Protein AF-A0A6M5YJN9-F1 (afdb_monomer)

Structure (mmCIF, N/CA/C/O backbone):
data_AF-A0A6M5YJN9-F1
#
_entry.id   AF-A0A6M5YJN9-F1
#
loop_
_atom_site.group_PDB
_atom_site.id
_atom_site.type_symbol
_atom_site.label_atom_id
_atom_site.label_alt_id
_atom_site.label_comp_id
_atom_site.label_asym_id
_atom_site.label_entity_id
_atom_site.label_seq_id
_atom_site.pdbx_PDB_ins_code
_atom_site.Cartn_x
_atom_site.Cartn_y
_atom_site.Cartn_z
_atom_site.occupancy
_atom_site.B_iso_or_equiv
_atom_site.auth_seq_id
_atom_site.auth_comp_id
_atom_site.auth_asym_id
_atom_site.auth_atom_id
_atom_site.pdbx_PDB_model_num
ATOM 1 N N . MET A 1 1 ? 31.619 65.108 -11.282 1.00 42.28 1 MET A N 1
ATOM 2 C CA . MET A 1 1 ? 32.758 65.272 -12.213 1.00 42.28 1 MET A CA 1
ATOM 3 C C . MET A 1 1 ? 33.623 64.018 -12.145 1.00 42.28 1 MET A C 1
ATOM 5 O O . MET A 1 1 ? 33.678 63.432 -11.073 1.00 42.28 1 MET A O 1
ATOM 9 N N . THR A 1 2 ? 34.290 63.672 -13.260 1.00 38.78 2 THR A N 1
ATOM 10 C CA . THR A 1 2 ? 35.410 62.698 -13.379 1.00 38.78 2 THR A CA 1
ATOM 11 C C . THR A 1 2 ? 34.981 61.231 -13.613 1.00 38.78 2 THR A C 1
ATOM 13 O O . THR A 1 2 ? 34.565 60.557 -12.685 1.00 38.78 2 THR A O 1
ATOM 16 N N . ARG A 1 3 ? 34.783 60.803 -14.878 1.00 42.03 3 ARG A N 1
ATOM 17 C CA . ARG A 1 3 ? 35.736 60.222 -15.879 1.00 42.03 3 ARG A CA 1
ATOM 18 C C . ARG A 1 3 ? 35.952 58.704 -15.684 1.00 42.03 3 ARG A C 1
ATOM 20 O O . ARG A 1 3 ? 36.387 58.287 -14.626 1.00 42.03 3 ARG A O 1
ATOM 27 N N . LEU A 1 4 ? 35.443 57.869 -16.601 1.00 53.47 4 LEU A N 1
ATOM 28 C CA . LEU A 1 4 ? 36.082 57.346 -17.836 1.00 53.47 4 LEU A CA 1
ATOM 29 C C . LEU A 1 4 ? 37.093 56.210 -17.578 1.00 53.47 4 LEU A C 1
ATOM 31 O O . LEU A 1 4 ? 38.200 56.466 -17.126 1.00 53.47 4 LEU A O 1
ATOM 35 N N . PHE A 1 5 ? 36.712 54.999 -17.995 1.00 45.72 5 PHE A N 1
ATOM 36 C CA . PHE A 1 5 ? 37.559 53.918 -18.524 1.00 45.72 5 PHE A CA 1
ATOM 37 C C . PHE A 1 5 ? 36.747 53.327 -19.703 1.00 45.72 5 PHE A C 1
ATOM 39 O O . PHE A 1 5 ? 35.564 53.052 -19.530 1.00 45.72 5 PHE A O 1
ATOM 46 N N . ALA A 1 6 ? 37.181 53.432 -20.969 1.00 42.47 6 ALA A N 1
ATOM 47 C CA . ALA A 1 6 ? 38.155 52.556 -21.647 1.00 42.47 6 ALA A CA 1
ATOM 48 C C . ALA A 1 6 ? 37.674 51.084 -21.652 1.00 42.47 6 ALA A C 1
ATOM 50 O O . ALA A 1 6 ? 37.283 50.588 -20.609 1.00 42.47 6 ALA A O 1
ATOM 51 N N . LEU A 1 7 ? 37.678 50.286 -22.720 1.00 42.47 7 LEU A N 1
ATOM 52 C CA . LEU A 1 7 ? 38.319 50.314 -24.035 1.00 42.47 7 LEU A CA 1
ATOM 53 C C . LEU A 1 7 ? 37.795 49.059 -24.790 1.00 42.47 7 LEU A C 1
ATOM 55 O O . LEU A 1 7 ? 37.494 48.052 -24.157 1.00 42.47 7 LEU A O 1
ATOM 59 N N . THR A 1 8 ? 37.793 49.110 -26.128 1.00 47.44 8 THR A N 1
ATOM 60 C CA . THR A 1 8 ? 38.023 47.987 -27.077 1.00 47.44 8 THR A CA 1
ATOM 61 C C . THR A 1 8 ? 37.143 46.734 -27.075 1.00 47.44 8 THR A C 1
ATOM 63 O O . THR A 1 8 ? 37.121 45.956 -26.130 1.00 47.44 8 THR A O 1
ATOM 66 N N . GLY A 1 9 ? 36.608 46.421 -28.262 1.00 40.28 9 GLY A N 1
ATOM 67 C CA . GLY A 1 9 ? 36.233 45.050 -28.606 1.00 40.28 9 GLY A CA 1
ATOM 68 C C . GLY A 1 9 ? 35.380 44.906 -29.862 1.00 40.28 9 GLY A C 1
ATOM 69 O O . GLY A 1 9 ? 34.328 44.281 -29.799 1.00 40.28 9 GLY A O 1
ATOM 70 N N . LEU A 1 10 ? 35.792 45.478 -30.999 1.00 47.75 10 LEU A N 1
ATOM 71 C CA . LEU A 1 10 ? 35.197 45.134 -32.294 1.00 47.75 10 LEU A CA 1
ATOM 72 C C . LEU A 1 10 ? 35.656 43.716 -32.666 1.00 47.75 10 LEU A C 1
ATOM 74 O O . LEU A 1 10 ? 36.736 43.538 -33.223 1.00 47.75 10 LEU A O 1
ATOM 78 N N . ALA A 1 11 ? 34.859 42.709 -32.318 1.00 44.59 11 ALA A N 1
ATOM 79 C CA . ALA A 1 11 ? 35.073 41.332 -32.741 1.00 44.59 11 ALA A CA 1
ATOM 80 C C . ALA A 1 11 ? 34.074 40.989 -33.851 1.00 44.59 11 ALA A C 1
ATOM 82 O O . ALA A 1 11 ? 32.879 40.807 -33.622 1.00 44.59 11 ALA A O 1
ATOM 83 N N . LEU A 1 12 ? 34.595 40.935 -35.074 1.00 46.09 12 LEU A N 1
ATOM 84 C CA . LEU A 1 12 ? 33.920 40.447 -36.266 1.00 46.09 12 LEU A CA 1
ATOM 85 C C . LEU A 1 12 ? 33.685 38.935 -36.101 1.00 46.09 12 LEU A C 1
ATOM 87 O O . LEU A 1 12 ? 34.603 38.135 -36.275 1.00 46.09 12 LEU A O 1
ATOM 91 N N . ALA A 1 13 ? 32.473 38.530 -35.724 1.00 48.12 13 ALA A N 1
ATOM 92 C CA . ALA A 1 13 ? 32.116 37.118 -35.654 1.00 48.12 13 ALA A CA 1
ATOM 93 C C . ALA A 1 13 ? 31.798 36.597 -37.065 1.00 48.12 13 ALA A C 1
ATOM 95 O O . ALA A 1 13 ? 30.707 36.795 -37.600 1.00 48.12 13 ALA A O 1
ATOM 96 N N . VAL A 1 14 ? 32.784 35.941 -37.679 1.00 44.41 14 VAL A N 1
ATOM 97 C CA . VAL A 1 14 ? 32.622 35.132 -38.892 1.00 44.41 14 VAL A CA 1
ATOM 98 C C . VAL A 1 14 ? 31.584 34.042 -38.619 1.00 44.41 14 VAL A C 1
ATOM 100 O O . VAL A 1 14 ? 31.779 33.180 -37.763 1.00 44.41 14 VAL A O 1
ATOM 103 N N . SER A 1 15 ? 30.473 34.076 -39.355 1.00 39.53 15 SER A N 1
ATOM 104 C CA . SER A 1 15 ? 29.477 33.004 -39.349 1.00 39.53 15 SER A CA 1
ATOM 105 C C . SER A 1 15 ? 30.017 31.811 -40.139 1.00 39.53 15 SER A C 1
ATOM 107 O O . SER A 1 15 ? 29.877 31.745 -41.356 1.00 39.53 15 SER A O 1
ATOM 109 N N . LEU A 1 16 ? 30.659 30.867 -39.450 1.00 42.53 16 LEU A N 1
ATOM 110 C CA . LEU A 1 16 ? 30.912 29.531 -39.984 1.00 42.53 16 LEU A CA 1
ATOM 111 C C . LEU A 1 16 ? 29.620 28.715 -39.871 1.00 42.53 16 LEU A C 1
ATOM 113 O O . LEU A 1 16 ? 29.291 28.190 -38.809 1.00 42.53 16 LEU A O 1
ATOM 117 N N . THR A 1 17 ? 28.883 28.591 -40.973 1.00 39.97 17 THR A N 1
ATOM 118 C CA . THR A 1 17 ? 27.858 27.553 -41.125 1.00 39.97 17 THR A CA 1
ATOM 119 C C . THR A 1 17 ? 28.547 26.195 -41.214 1.00 39.97 17 THR A C 1
ATOM 121 O O . THR A 1 17 ? 28.881 25.719 -42.297 1.00 39.97 17 THR A O 1
ATO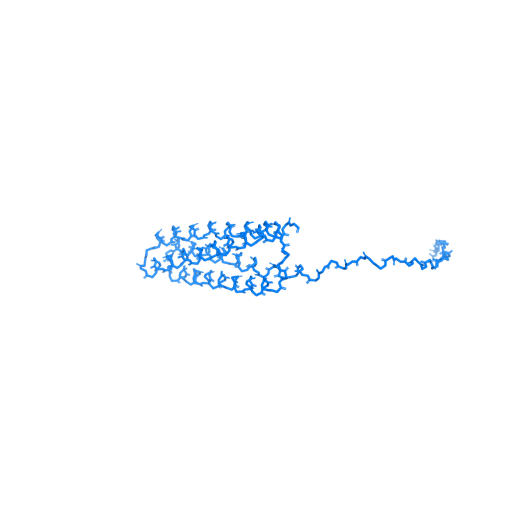M 124 N N . VAL A 1 18 ? 28.781 25.572 -40.059 1.00 40.47 18 VAL A N 1
ATOM 125 C CA . VAL A 1 18 ? 29.053 24.137 -39.978 1.00 40.47 18 VAL A CA 1
ATOM 126 C C . VAL A 1 18 ? 27.734 23.420 -40.232 1.00 40.47 18 VAL A C 1
ATOM 128 O O . VAL A 1 18 ? 26.836 23.409 -39.390 1.00 40.47 18 VAL A O 1
ATOM 131 N N . THR A 1 19 ? 27.612 22.823 -41.411 1.00 45.84 19 THR A N 1
ATOM 132 C CA . THR A 1 19 ? 26.610 21.803 -41.711 1.00 45.84 19 THR A CA 1
ATOM 133 C C . THR A 1 19 ? 26.901 20.605 -40.807 1.00 45.84 19 THR A C 1
ATOM 135 O O . THR A 1 19 ? 27.746 19.765 -41.108 1.00 45.84 19 THR A O 1
ATOM 138 N N . ALA A 1 20 ? 26.253 20.561 -39.642 1.00 41.47 20 ALA A N 1
ATOM 139 C CA . ALA A 1 20 ? 26.302 19.399 -38.769 1.00 41.47 20 ALA A CA 1
ATOM 140 C C . ALA A 1 20 ? 25.664 18.205 -39.504 1.00 41.47 20 ALA A C 1
ATOM 142 O O . ALA A 1 20 ? 24.622 18.381 -40.147 1.00 41.47 20 ALA A O 1
ATOM 143 N N . PRO A 1 21 ? 26.256 16.999 -39.438 1.00 42.06 21 PRO A N 1
ATOM 144 C CA . PRO A 1 21 ? 25.668 15.833 -40.070 1.00 42.06 21 PRO A CA 1
ATOM 145 C C . PRO A 1 21 ? 24.277 15.598 -39.479 1.00 42.06 21 PRO A C 1
ATOM 147 O O . PRO A 1 21 ? 24.099 15.518 -38.261 1.00 42.06 21 PRO A O 1
ATOM 150 N N . ALA A 1 22 ? 23.287 15.500 -40.365 1.00 48.88 22 ALA A N 1
ATOM 151 C CA . ALA A 1 22 ? 21.951 15.026 -40.052 1.00 48.88 22 ALA A CA 1
ATOM 152 C C . ALA A 1 22 ? 22.066 13.614 -39.458 1.00 48.88 22 ALA A C 1
ATOM 154 O O . ALA A 1 22 ? 22.184 12.627 -40.178 1.00 48.88 22 ALA A O 1
ATOM 155 N N . GLY A 1 23 ? 22.126 13.527 -38.132 1.00 44.34 23 GLY A N 1
ATOM 156 C CA . GLY A 1 23 ? 22.433 12.261 -37.476 1.00 44.34 23 GLY A CA 1
ATOM 157 C C . GLY A 1 23 ? 22.475 12.297 -35.955 1.00 44.34 23 GLY A C 1
ATOM 158 O O . GLY A 1 23 ? 23.030 11.387 -35.357 1.00 44.34 23 GLY A O 1
ATOM 159 N N . ALA A 1 24 ? 21.889 13.300 -35.304 1.00 36.19 24 ALA A N 1
ATOM 160 C CA . ALA A 1 24 ? 21.602 13.227 -33.876 1.00 36.19 24 ALA A CA 1
ATOM 161 C C . ALA A 1 24 ? 20.086 13.142 -33.712 1.00 36.19 24 ALA A C 1
ATOM 163 O O . ALA A 1 24 ? 19.381 14.151 -33.736 1.00 36.19 24 ALA A O 1
ATOM 164 N N . ARG A 1 25 ? 19.570 11.912 -33.591 1.00 45.75 25 ARG A N 1
ATOM 165 C CA . ARG A 1 25 ? 18.216 11.678 -33.078 1.00 45.75 25 ARG A CA 1
ATOM 166 C C . ARG A 1 25 ? 18.095 12.457 -31.771 1.00 45.75 25 ARG A C 1
ATOM 168 O O . ARG A 1 25 ? 18.830 12.175 -30.827 1.00 45.75 25 ARG A O 1
ATOM 175 N N . ALA A 1 26 ? 17.188 13.430 -31.735 1.00 40.16 26 ALA A N 1
ATOM 176 C CA . ALA A 1 26 ? 16.813 14.097 -30.500 1.00 40.16 26 ALA A CA 1
ATOM 177 C C . ALA A 1 26 ? 16.508 13.018 -29.442 1.00 40.16 26 ALA A C 1
ATOM 179 O O . ALA A 1 26 ? 15.762 12.082 -29.762 1.00 40.16 26 ALA A O 1
ATOM 180 N N . PRO A 1 27 ? 17.074 13.089 -28.221 1.00 42.91 27 PRO A N 1
ATOM 181 C CA . PRO A 1 27 ? 16.671 12.188 -27.155 1.00 42.91 27 PRO A CA 1
ATOM 182 C C . PRO A 1 27 ? 15.163 12.354 -26.971 1.00 42.91 27 PRO A C 1
ATOM 184 O O . PRO A 1 27 ? 14.664 13.444 -26.688 1.00 42.91 27 PRO A O 1
ATOM 187 N N . GLY A 1 28 ? 14.444 11.277 -27.284 1.00 39.38 28 GLY A N 1
ATOM 188 C CA . GLY A 1 28 ? 13.005 11.287 -27.471 1.00 39.38 28 GLY A CA 1
ATOM 189 C C . GLY A 1 28 ? 12.269 11.827 -26.252 1.00 39.38 28 GLY A C 1
ATOM 190 O O . GLY A 1 28 ? 12.657 11.606 -25.105 1.00 39.38 28 GLY A O 1
ATOM 191 N N . ALA A 1 29 ? 11.151 12.488 -26.525 1.00 40.53 29 ALA A N 1
ATOM 192 C CA . ALA A 1 29 ? 10.204 13.061 -25.577 1.00 40.53 29 ALA A CA 1
ATOM 193 C C . ALA A 1 29 ? 9.487 12.033 -24.659 1.00 40.53 29 ALA A C 1
ATOM 195 O O . ALA A 1 29 ? 8.363 12.270 -24.230 1.00 40.53 29 ALA A O 1
ATOM 196 N N . ASN A 1 30 ? 10.123 10.910 -24.312 1.00 41.94 30 ASN A N 1
ATOM 197 C CA . ASN A 1 30 ? 9.537 9.834 -23.506 1.00 41.94 30 ASN A CA 1
ATOM 198 C C . ASN A 1 30 ? 9.894 9.900 -22.009 1.00 41.94 30 ASN A C 1
ATOM 200 O O . ASN A 1 30 ? 9.291 9.191 -21.210 1.00 41.94 30 ASN A O 1
ATOM 204 N N . ALA A 1 31 ? 10.812 10.777 -21.588 1.00 42.41 31 ALA A N 1
AT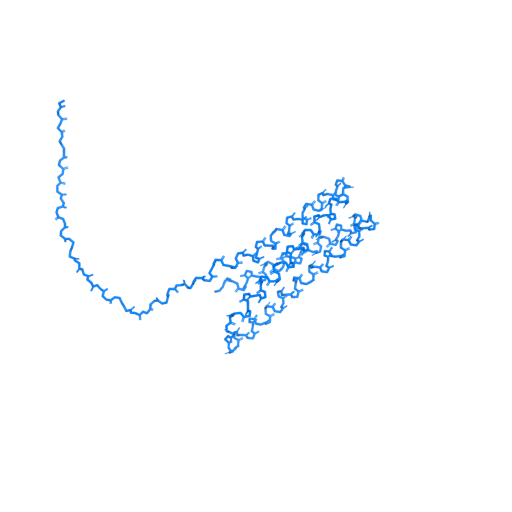OM 205 C CA . ALA A 1 31 ? 11.249 10.859 -20.187 1.00 42.41 31 ALA A CA 1
ATOM 206 C C . ALA A 1 31 ? 10.266 11.586 -19.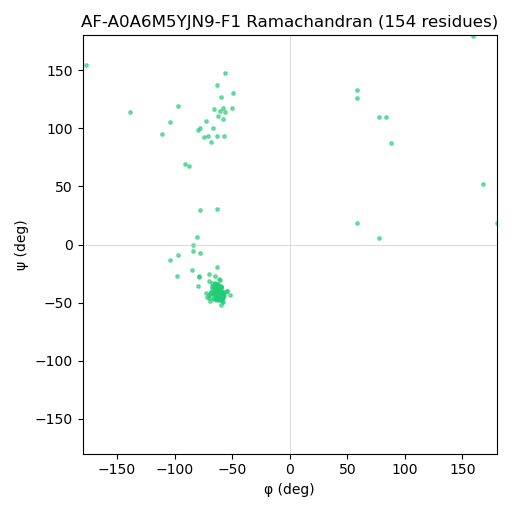240 1.00 42.41 31 ALA A C 1
ATOM 208 O O . ALA A 1 31 ? 10.481 11.615 -18.029 1.00 42.41 31 ALA A O 1
ATOM 209 N N . LYS A 1 32 ? 9.192 12.201 -19.759 1.00 44.84 32 LYS A N 1
ATOM 210 C CA . LYS A 1 32 ? 8.239 12.955 -18.923 1.00 44.84 32 LYS A CA 1
ATOM 211 C C . LYS A 1 32 ? 7.148 12.083 -18.286 1.00 44.84 32 LYS A C 1
ATOM 213 O O . LYS A 1 32 ? 6.651 12.461 -17.232 1.00 44.84 32 LYS A O 1
ATOM 218 N N . ASN A 1 33 ? 6.848 10.902 -18.840 1.00 49.91 33 ASN A N 1
ATOM 219 C CA . ASN A 1 33 ? 5.679 10.109 -18.427 1.00 49.91 33 ASN A CA 1
ATOM 220 C C . ASN A 1 33 ? 5.985 8.890 -17.541 1.00 49.91 33 ASN A C 1
ATOM 222 O O . ASN A 1 33 ? 5.077 8.364 -16.901 1.00 49.91 33 ASN A O 1
ATOM 226 N N . THR A 1 34 ? 7.248 8.472 -17.420 1.00 52.66 34 THR A N 1
ATOM 227 C CA . THR A 1 34 ? 7.670 7.441 -16.448 1.00 52.66 34 THR A CA 1
ATOM 228 C C . THR A 1 34 ? 7.450 7.869 -14.995 1.00 52.66 34 THR A C 1
ATOM 230 O O . THR A 1 34 ? 7.342 7.030 -14.105 1.00 52.66 34 THR A O 1
ATOM 233 N N . LYS A 1 35 ? 7.305 9.176 -14.748 1.00 61.09 35 LYS A N 1
ATOM 234 C CA . LYS A 1 35 ? 7.038 9.727 -13.418 1.00 61.09 35 LYS A CA 1
ATOM 235 C C . LYS A 1 35 ? 5.637 9.416 -12.893 1.00 61.09 35 LYS A C 1
ATOM 237 O O . LYS A 1 35 ? 5.475 9.383 -11.681 1.00 61.09 35 LYS A O 1
ATOM 242 N N . HIS A 1 36 ? 4.642 9.178 -13.754 1.00 72.44 36 HIS A N 1
ATOM 243 C CA . HIS A 1 36 ? 3.255 8.995 -13.303 1.00 72.44 36 HIS A CA 1
ATOM 244 C C . HIS A 1 36 ? 3.072 7.684 -12.539 1.00 72.44 36 HIS A C 1
ATOM 246 O O . HIS A 1 36 ? 2.564 7.691 -11.424 1.00 72.44 36 HIS A O 1
ATOM 252 N N . HIS A 1 37 ? 3.569 6.573 -13.085 1.00 81.62 37 HIS A N 1
ATOM 253 C CA . HIS A 1 37 ? 3.502 5.271 -12.421 1.00 81.62 37 HIS A CA 1
ATOM 254 C C . HIS A 1 37 ? 4.225 5.281 -11.062 1.00 81.62 37 HIS A C 1
ATOM 256 O O . HIS A 1 37 ? 3.633 4.934 -10.043 1.00 81.62 37 HIS A O 1
ATOM 262 N N . ALA A 1 38 ? 5.483 5.734 -11.035 1.00 82.44 38 ALA A N 1
ATOM 263 C CA . ALA A 1 38 ? 6.268 5.787 -9.803 1.00 82.44 38 ALA A CA 1
ATOM 264 C C . ALA A 1 38 ? 5.660 6.745 -8.763 1.00 82.44 38 ALA A C 1
ATOM 266 O O . ALA A 1 38 ? 5.683 6.451 -7.572 1.00 82.44 38 ALA A O 1
ATOM 267 N N . HIS A 1 39 ? 5.069 7.862 -9.203 1.00 88.62 39 HIS A N 1
ATOM 268 C CA . HIS A 1 39 ? 4.360 8.791 -8.325 1.00 88.62 39 HIS A CA 1
ATOM 269 C C . HIS A 1 39 ? 3.203 8.112 -7.584 1.00 88.62 39 HIS A C 1
ATOM 271 O O . HIS A 1 39 ? 3.086 8.276 -6.372 1.00 88.62 39 HIS A O 1
ATOM 277 N N . HIS A 1 40 ? 2.385 7.321 -8.282 1.00 92.06 40 HIS A N 1
ATOM 278 C CA . HIS A 1 40 ? 1.292 6.583 -7.652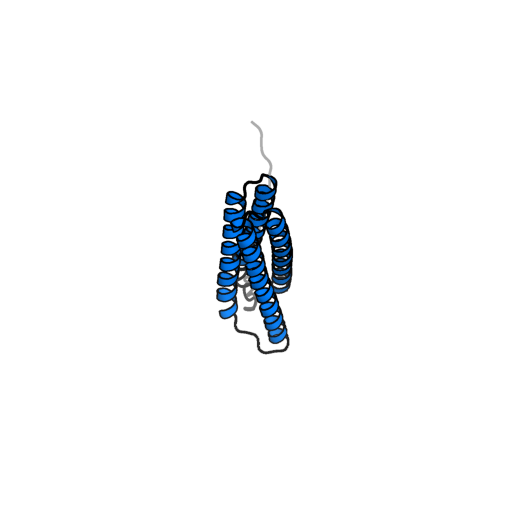 1.00 92.06 40 HIS A CA 1
ATOM 279 C C . HIS A 1 40 ? 1.800 5.557 -6.626 1.00 92.06 40 HIS A C 1
ATOM 281 O O . HIS A 1 40 ? 1.250 5.465 -5.533 1.00 92.06 40 HIS A O 1
ATOM 287 N N . LEU A 1 41 ? 2.892 4.838 -6.914 1.00 91.38 41 LEU A N 1
ATOM 288 C CA . LEU A 1 41 ? 3.475 3.898 -5.944 1.00 91.38 41 LEU A CA 1
ATOM 289 C C . LEU A 1 41 ? 4.000 4.599 -4.685 1.00 91.38 41 LEU A C 1
ATOM 291 O O . LEU A 1 41 ? 3.759 4.129 -3.576 1.00 91.38 41 LEU A O 1
ATOM 295 N N . LEU A 1 42 ? 4.666 5.745 -4.847 1.00 91.44 42 LEU A N 1
ATOM 296 C CA . LEU A 1 42 ? 5.133 6.556 -3.720 1.00 91.44 42 LEU A CA 1
ATOM 297 C C . LEU A 1 42 ? 3.969 7.133 -2.908 1.00 91.44 42 LEU A C 1
ATOM 299 O O . LEU A 1 42 ? 4.067 7.253 -1.688 1.00 91.44 42 LEU A O 1
ATOM 303 N N . GLN A 1 43 ? 2.865 7.502 -3.561 1.00 94.44 43 GLN A N 1
ATOM 304 C CA . GLN A 1 43 ? 1.673 7.958 -2.853 1.00 94.44 43 GLN A CA 1
ATOM 305 C C . GLN A 1 43 ? 1.016 6.813 -2.074 1.00 94.44 43 GLN A C 1
ATOM 307 O O . GLN A 1 43 ? 0.666 7.006 -0.915 1.00 94.44 43 GLN A O 1
ATOM 312 N N . ALA A 1 44 ? 0.939 5.611 -2.654 1.00 95.00 44 ALA A N 1
ATOM 313 C CA . ALA A 1 44 ? 0.444 4.429 -1.955 1.00 95.00 44 ALA A CA 1
ATOM 314 C C . ALA A 1 44 ? 1.266 4.110 -0.695 1.00 95.00 44 ALA A C 1
ATOM 316 O O . ALA A 1 44 ? 0.700 3.799 0.348 1.00 95.00 44 ALA A O 1
ATOM 317 N N . GLU A 1 45 ? 2.594 4.229 -0.757 1.00 95.12 45 GLU A N 1
ATOM 318 C CA . GLU A 1 45 ? 3.471 4.020 0.403 1.00 95.12 45 GLU A CA 1
ATOM 319 C C . GLU A 1 45 ? 3.203 5.034 1.532 1.00 95.12 45 GLU A C 1
ATOM 321 O O . GLU A 1 45 ? 3.131 4.661 2.708 1.00 95.12 45 GLU A O 1
ATOM 326 N N . LYS A 1 46 ? 2.989 6.311 1.184 1.00 95.56 46 LYS A N 1
ATOM 327 C CA . LYS A 1 46 ? 2.598 7.353 2.150 1.00 95.56 46 LYS A CA 1
ATOM 328 C C . LYS A 1 46 ? 1.246 7.054 2.789 1.00 95.56 46 LYS A C 1
ATOM 330 O O . LYS A 1 46 ? 1.123 7.164 4.006 1.00 95.56 46 LYS A O 1
ATOM 335 N N . ASP A 1 47 ? 0.266 6.653 1.986 1.00 97.62 47 ASP A N 1
ATOM 336 C CA . ASP A 1 47 ? -1.070 6.299 2.462 1.00 97.62 47 ASP A CA 1
ATOM 337 C C . ASP A 1 47 ? -1.000 5.084 3.415 1.00 97.62 47 ASP A C 1
ATOM 339 O O . ASP A 1 47 ? -1.602 5.098 4.485 1.00 97.62 47 ASP A O 1
ATOM 343 N N . LEU A 1 48 ? -0.176 4.068 3.122 1.00 97.62 48 LEU A N 1
ATOM 344 C CA . LEU A 1 48 ? 0.048 2.938 4.040 1.00 97.62 48 LEU A CA 1
ATOM 345 C C . LEU A 1 48 ? 0.745 3.349 5.344 1.00 97.62 48 LEU A C 1
ATOM 347 O O . LEU A 1 48 ? 0.396 2.850 6.412 1.00 97.62 48 LEU A O 1
ATOM 351 N N . THR A 1 49 ? 1.691 4.285 5.276 1.00 97.50 49 THR A N 1
ATOM 352 C CA . THR A 1 49 ? 2.357 4.836 6.469 1.00 97.50 49 THR A CA 1
ATOM 353 C C . THR A 1 49 ? 1.360 5.594 7.352 1.00 97.50 49 THR A C 1
ATOM 355 O O . THR A 1 49 ? 1.357 5.445 8.576 1.00 97.50 49 THR A O 1
ATOM 358 N N . ALA A 1 50 ? 0.467 6.376 6.737 1.00 97.69 50 ALA A N 1
ATOM 359 C CA . ALA A 1 50 ? -0.627 7.046 7.435 1.00 97.69 50 ALA A CA 1
ATOM 360 C C . ALA A 1 50 ? -1.594 6.033 8.071 1.00 97.69 50 ALA A C 1
ATOM 362 O O . ALA A 1 50 ? -1.985 6.203 9.228 1.00 97.69 50 ALA A O 1
ATOM 363 N N . ALA A 1 51 ? -1.894 4.930 7.376 1.00 97.69 51 ALA A N 1
ATOM 364 C CA . ALA A 1 51 ? -2.725 3.858 7.911 1.00 97.69 51 ALA A CA 1
ATOM 365 C C . ALA A 1 51 ? -2.118 3.204 9.166 1.00 97.69 51 ALA A C 1
ATOM 367 O O . ALA A 1 51 ? 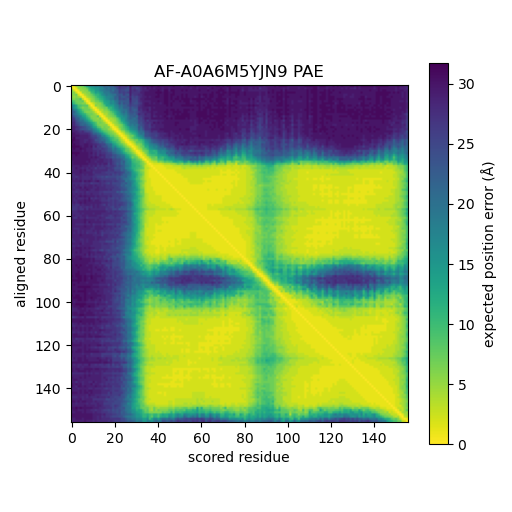-2.837 2.976 10.140 1.00 97.69 51 ALA A O 1
ATOM 368 N N . GLU A 1 52 ? -0.807 2.937 9.195 1.00 97.94 52 GLU A N 1
ATOM 369 C CA . GLU A 1 52 ? -0.132 2.409 10.393 1.00 97.94 52 GLU A CA 1
ATOM 370 C C . GLU A 1 52 ? -0.185 3.389 11.574 1.00 97.94 52 GLU A C 1
ATOM 372 O O . GLU A 1 52 ? -0.444 2.985 12.716 1.00 97.94 52 GLU A O 1
ATOM 377 N N . ALA A 1 53 ? 0.003 4.685 11.310 1.00 97.75 53 ALA A N 1
ATOM 378 C CA . ALA A 1 53 ? -0.136 5.718 12.332 1.00 97.75 53 ALA A CA 1
ATOM 379 C C . ALA A 1 53 ? -1.573 5.768 12.880 1.00 97.75 53 ALA A C 1
ATOM 381 O O . ALA A 1 53 ? -1.770 5.823 14.096 1.00 97.75 53 ALA A O 1
ATOM 382 N N . ALA A 1 54 ? -2.579 5.664 12.008 1.00 97.88 54 ALA A N 1
ATOM 383 C CA . ALA A 1 54 ? -3.983 5.620 12.399 1.00 97.88 54 ALA A CA 1
ATOM 384 C C . ALA A 1 54 ? -4.326 4.364 13.223 1.00 97.88 54 ALA A C 1
ATOM 386 O O . ALA A 1 54 ? -5.042 4.473 14.219 1.00 97.88 54 ALA A O 1
ATOM 387 N N . ILE A 1 55 ? -3.775 3.189 12.885 1.00 97.31 55 ILE A N 1
ATOM 388 C CA . ILE A 1 55 ? -3.913 1.967 13.703 1.00 97.31 55 ILE A CA 1
ATOM 389 C C . ILE A 1 55 ? -3.312 2.175 15.095 1.00 97.31 55 ILE A C 1
ATOM 391 O O . ILE A 1 55 ? -3.947 1.828 16.091 1.00 97.31 55 ILE A O 1
ATOM 395 N N . THR A 1 56 ? -2.119 2.769 15.175 1.00 97.25 56 THR A N 1
ATOM 396 C CA . THR A 1 56 ? -1.445 3.070 16.451 1.00 97.25 56 THR A CA 1
ATOM 397 C C . THR A 1 56 ? -2.285 4.003 17.327 1.00 97.25 56 THR A C 1
ATOM 399 O O . THR A 1 56 ? -2.359 3.825 18.539 1.00 97.25 56 THR A O 1
ATOM 402 N N . GLN A 1 57 ? -2.988 4.954 16.709 1.00 97.75 57 GLN A N 1
ATOM 403 C CA . GLN A 1 57 ? -3.926 5.866 17.370 1.00 97.75 57 GLN A CA 1
ATOM 404 C C . GLN A 1 57 ? -5.311 5.242 17.632 1.00 97.75 57 GLN A C 1
ATOM 406 O O . GLN A 1 57 ? -6.227 5.947 18.046 1.00 97.75 57 GLN A O 1
ATOM 411 N N . GLN A 1 58 ? -5.491 3.942 17.365 1.00 96.94 58 GLN A N 1
ATOM 412 C CA . GLN A 1 58 ? -6.768 3.218 17.453 1.00 96.94 58 GLN A CA 1
ATOM 413 C C . GLN A 1 58 ? -7.885 3.789 16.555 1.00 96.94 58 GLN A C 1
ATOM 415 O O . GLN A 1 58 ? -9.061 3.464 16.716 1.00 96.94 58 GLN A O 1
ATOM 420 N N . ASN A 1 59 ? -7.530 4.590 15.550 1.00 98.06 59 ASN A N 1
ATOM 421 C CA . ASN A 1 59 ? -8.451 5.160 14.575 1.00 98.06 59 ASN A CA 1
ATOM 422 C C . ASN A 1 59 ? -8.589 4.239 13.352 1.00 98.06 59 ASN A C 1
ATOM 424 O O . ASN A 1 59 ? -8.142 4.544 12.243 1.00 98.06 59 ASN A O 1
ATOM 428 N N . LEU A 1 60 ? -9.222 3.081 13.558 1.00 97.12 60 LEU A N 1
ATOM 429 C CA . LEU A 1 60 ? -9.422 2.078 12.504 1.00 97.12 60 LEU A CA 1
ATOM 430 C C . LEU A 1 60 ? -10.223 2.591 11.289 1.00 97.12 60 LEU A C 1
ATOM 432 O O . LEU A 1 60 ? -9.870 2.219 10.167 1.00 97.12 60 LEU A O 1
ATOM 436 N N . PRO A 1 61 ? -11.248 3.460 11.438 1.00 97.81 61 PRO A N 1
ATOM 437 C CA . PRO A 1 61 ? -11.930 4.048 10.287 1.00 97.81 61 PRO A CA 1
ATOM 438 C C . PRO A 1 61 ? -11.008 4.891 9.402 1.00 97.81 61 PRO A C 1
ATOM 440 O O . PRO A 1 61 ? -11.139 4.848 8.178 1.00 97.81 61 PRO A O 1
ATOM 443 N N . GLN A 1 62 ? -10.075 5.644 9.994 1.00 98.12 62 GLN A N 1
ATOM 444 C CA . GLN A 1 62 ? -9.090 6.405 9.228 1.00 98.12 62 GLN A CA 1
ATOM 445 C C . GLN A 1 62 ? -8.083 5.475 8.549 1.00 98.12 62 GLN A C 1
ATOM 447 O O . GLN A 1 62 ? -7.896 5.584 7.342 1.00 98.12 62 GLN A O 1
ATOM 452 N N . ALA A 1 63 ? -7.554 4.482 9.272 1.00 97.75 63 ALA A N 1
ATOM 453 C CA . ALA A 1 63 ? -6.668 3.476 8.688 1.00 97.75 63 ALA A CA 1
ATOM 454 C C . ALA A 1 63 ? -7.303 2.780 7.474 1.00 97.75 63 ALA A C 1
ATOM 456 O O . ALA A 1 63 ? -6.654 2.563 6.456 1.00 97.75 63 ALA A O 1
ATOM 457 N N . HIS A 1 64 ? -8.600 2.473 7.551 1.00 97.50 64 HIS A N 1
ATOM 458 C CA . HIS A 1 64 ? -9.345 1.883 6.444 1.00 97.50 64 HIS A CA 1
ATOM 459 C C . HIS A 1 64 ? -9.431 2.816 5.227 1.00 97.50 64 HIS A C 1
ATOM 461 O O . HIS A 1 64 ? -9.257 2.365 4.095 1.00 97.50 64 HIS A O 1
ATOM 467 N N . LYS A 1 65 ? -9.672 4.117 5.439 1.00 98.06 65 LYS A N 1
ATOM 468 C CA . LYS A 1 65 ? -9.670 5.113 4.353 1.00 98.06 65 LYS A CA 1
ATOM 469 C C . LYS A 1 65 ? -8.304 5.213 3.681 1.00 98.06 65 LYS A C 1
ATOM 471 O O . LYS A 1 65 ? -8.254 5.275 2.453 1.00 98.06 65 LYS A O 1
ATOM 476 N N . ASP A 1 66 ? -7.240 5.192 4.474 1.00 98.12 66 ASP A N 1
ATOM 477 C CA . ASP A 1 66 ? -5.867 5.316 3.991 1.00 98.12 66 ASP A CA 1
ATOM 478 C C . ASP A 1 66 ? -5.436 4.060 3.211 1.00 98.12 66 ASP A C 1
ATOM 480 O O . ASP A 1 66 ? -4.949 4.173 2.088 1.00 98.12 66 ASP A O 1
ATOM 484 N N . VAL A 1 67 ? -5.748 2.850 3.700 1.00 98.00 67 VAL A N 1
ATOM 485 C CA . VAL A 1 67 ? -5.535 1.604 2.930 1.00 98.00 67 VAL A CA 1
ATOM 486 C C . VAL A 1 67 ? -6.334 1.612 1.623 1.00 98.00 67 VAL A C 1
ATOM 488 O O . VAL A 1 67 ? -5.808 1.250 0.571 1.00 98.00 67 VAL A O 1
ATOM 491 N N . ALA A 1 68 ? -7.592 2.059 1.645 1.00 97.88 68 ALA A N 1
ATOM 492 C CA . ALA A 1 68 ? -8.398 2.157 0.430 1.00 97.88 68 ALA A CA 1
ATOM 493 C C . ALA A 1 68 ? -7.837 3.186 -0.571 1.00 97.88 68 ALA A C 1
ATOM 495 O O . ALA A 1 68 ? -7.962 2.993 -1.782 1.00 97.88 68 ALA A O 1
ATOM 496 N N . ALA A 1 69 ? -7.227 4.276 -0.095 1.00 97.19 69 ALA A N 1
ATOM 497 C CA . ALA A 1 69 ? -6.522 5.235 -0.943 1.00 97.19 69 ALA A CA 1
ATOM 498 C C . ALA A 1 69 ? -5.274 4.611 -1.579 1.00 97.19 69 ALA A C 1
ATOM 500 O O . ALA A 1 69 ? -5.132 4.684 -2.801 1.00 97.19 69 ALA A O 1
ATOM 501 N N . ALA A 1 70 ? -4.467 3.892 -0.794 1.00 97.12 70 ALA A N 1
ATOM 502 C CA . ALA A 1 70 ? -3.292 3.181 -1.286 1.00 97.12 70 ALA A CA 1
ATOM 503 C C . ALA A 1 70 ? -3.640 2.160 -2.384 1.00 97.12 70 ALA A C 1
ATOM 505 O O . ALA A 1 70 ? -2.962 2.095 -3.411 1.00 97.12 70 ALA A O 1
ATOM 506 N N . ILE A 1 71 ? -4.738 1.407 -2.219 1.00 97.50 71 ILE A N 1
ATOM 507 C CA . ILE A 1 71 ? -5.232 0.471 -3.244 1.00 97.50 71 ILE A CA 1
ATOM 508 C C . ILE A 1 71 ? -5.519 1.204 -4.556 1.00 97.50 71 ILE A C 1
ATOM 510 O O . ILE A 1 71 ? -5.024 0.780 -5.600 1.00 97.50 71 ILE A O 1
ATOM 514 N N . ARG A 1 72 ? -6.267 2.317 -4.508 1.00 96.44 72 ARG A N 1
ATOM 515 C CA . ARG A 1 72 ? -6.585 3.106 -5.710 1.00 96.44 72 ARG A CA 1
ATOM 516 C C . ARG A 1 72 ? -5.323 3.612 -6.402 1.00 96.44 72 ARG A C 1
ATOM 518 O O . ARG A 1 72 ? -5.224 3.499 -7.618 1.00 96.44 72 ARG A O 1
ATOM 525 N N . GLN A 1 73 ? -4.344 4.098 -5.638 1.00 95.75 73 GLN A N 1
ATOM 526 C CA . GLN A 1 73 ? -3.064 4.541 -6.190 1.00 95.75 73 GLN A CA 1
ATOM 527 C C . GLN A 1 73 ? -2.343 3.403 -6.926 1.00 95.75 73 GLN A C 1
ATOM 529 O O . GLN A 1 73 ? -1.901 3.585 -8.057 1.00 95.75 73 GLN A O 1
ATOM 534 N N . VAL A 1 74 ? -2.259 2.200 -6.348 1.00 94.00 74 VAL A N 1
ATOM 535 C CA . VAL A 1 74 ? -1.610 1.065 -7.031 1.00 94.00 74 VAL A CA 1
ATOM 536 C C . VAL A 1 74 ? -2.402 0.608 -8.262 1.00 94.00 74 VAL A C 1
ATOM 538 O O . VAL A 1 74 ? -1.802 0.287 -9.287 1.00 94.00 74 VAL A O 1
ATOM 541 N N . GLU A 1 75 ? -3.733 0.616 -8.215 1.00 93.56 75 GLU A N 1
ATOM 542 C CA . GLU A 1 75 ? -4.578 0.292 -9.373 1.00 93.56 75 GLU A CA 1
ATOM 543 C C . GLU A 1 75 ? -4.405 1.315 -10.516 1.00 93.56 75 GLU A C 1
ATOM 545 O O . GLU A 1 75 ? -4.243 0.924 -11.677 1.00 93.56 75 GLU A O 1
ATOM 550 N N . GLU A 1 76 ? -4.325 2.611 -10.199 1.00 91.31 76 GLU A N 1
ATOM 551 C CA . GLU A 1 76 ? -3.974 3.668 -11.156 1.00 91.31 76 GLU A CA 1
ATOM 552 C C . GLU A 1 76 ? -2.557 3.465 -11.714 1.00 91.31 76 GLU A C 1
ATOM 554 O O . GLU A 1 76 ? -2.350 3.524 -12.930 1.00 91.31 76 GLU A O 1
ATOM 559 N N . ALA A 1 77 ? -1.586 3.126 -10.859 1.00 89.62 77 ALA A N 1
ATOM 560 C CA . ALA A 1 77 ? -0.219 2.824 -11.273 1.00 89.62 77 ALA A CA 1
ATOM 561 C C . ALA A 1 77 ? -0.172 1.685 -12.304 1.00 89.62 77 ALA A C 1
ATOM 563 O O . ALA A 1 77 ? 0.556 1.793 -13.296 1.00 89.62 77 ALA A O 1
ATOM 564 N N . ILE A 1 78 ? -0.952 0.615 -12.097 1.00 89.00 78 ILE A N 1
ATOM 565 C CA . ILE A 1 78 ? -1.080 -0.514 -13.031 1.00 89.00 78 ILE A CA 1
ATOM 566 C C . ILE A 1 78 ? -1.695 -0.043 -14.353 1.00 89.00 78 ILE A C 1
ATOM 568 O O . ILE A 1 78 ? -1.164 -0.359 -15.421 1.00 89.00 78 ILE A O 1
ATOM 572 N N . HIS A 1 79 ? -2.788 0.724 -14.295 1.00 87.25 79 HIS A N 1
ATOM 573 C CA . HIS A 1 79 ? -3.484 1.218 -15.483 1.00 87.25 79 HIS A CA 1
ATOM 574 C C . HIS A 1 79 ? -2.574 2.091 -16.359 1.00 87.25 79 HIS A C 1
ATOM 576 O O . HIS A 1 79 ? -2.455 1.869 -17.569 1.00 87.25 79 HIS A O 1
ATOM 582 N N . HIS A 1 80 ? -1.873 3.044 -15.741 1.00 82.56 80 HIS A N 1
ATOM 583 C CA . HIS A 1 80 ? -0.928 3.916 -16.430 1.00 82.56 80 HIS A CA 1
ATOM 584 C C . HIS A 1 80 ? 0.246 3.128 -17.016 1.00 82.56 80 HIS A C 1
ATOM 586 O O . HIS A 1 80 ? 0.601 3.330 -18.178 1.00 82.56 80 HIS A O 1
ATOM 592 N N . HIS A 1 81 ? 0.814 2.188 -16.260 1.00 78.56 81 HIS A N 1
ATOM 593 C CA . HIS A 1 81 ? 1.923 1.364 -16.737 1.00 78.56 81 HIS A CA 1
ATOM 594 C C . HIS A 1 81 ? 1.530 0.525 -17.964 1.00 78.56 81 HIS A C 1
ATOM 596 O O . HIS A 1 81 ? 2.229 0.539 -18.979 1.00 78.56 81 HIS A O 1
ATOM 602 N N . HIS A 1 82 ? 0.359 -0.117 -17.928 1.00 74.06 82 HIS A N 1
ATOM 603 C CA . HIS A 1 82 ? -0.145 -0.933 -19.033 1.00 74.06 82 HIS A CA 1
ATOM 604 C C . HIS A 1 82 ? -0.350 -0.116 -20.321 1.00 74.06 82 HIS A C 1
ATOM 606 O O . HIS A 1 82 ? 0.094 -0.522 -21.398 1.00 74.06 82 HIS A O 1
ATOM 612 N N . LYS A 1 83 ? -0.947 1.081 -20.211 1.00 72.94 83 LYS A N 1
ATOM 613 C CA . LYS A 1 83 ? -1.179 1.983 -21.353 1.00 72.94 83 LYS A CA 1
ATOM 614 C C . LYS A 1 83 ? 0.122 2.390 -22.054 1.00 72.94 83 LYS A C 1
ATOM 616 O O . LYS A 1 83 ? 0.144 2.523 -23.276 1.00 72.94 83 LYS A O 1
ATOM 621 N N . HIS A 1 84 ? 1.206 2.575 -21.303 1.00 65.69 84 HIS A N 1
ATOM 622 C CA . HIS A 1 84 ? 2.489 2.993 -21.866 1.00 65.69 84 HIS A CA 1
ATOM 623 C C . HIS A 1 84 ? 3.267 1.839 -22.514 1.00 65.69 84 HIS A C 1
ATOM 625 O O . HIS A 1 84 ? 3.874 2.045 -23.566 1.00 65.69 84 HIS A O 1
ATOM 631 N N . HIS A 1 85 ? 3.200 0.621 -21.973 1.00 62.56 85 HIS A N 1
ATOM 632 C CA . HIS A 1 85 ? 3.939 -0.516 -22.534 1.00 62.56 85 HIS A CA 1
ATOM 633 C C . HIS A 1 85 ? 3.296 -1.146 -23.773 1.00 62.56 85 HIS A C 1
ATOM 635 O O . HIS A 1 85 ? 4.029 -1.633 -24.629 1.00 62.56 85 HIS A O 1
ATOM 641 N N . ILE A 1 86 ? 1.971 -1.054 -23.949 1.00 54.22 86 ILE A N 1
ATOM 642 C CA . ILE A 1 86 ? 1.318 -1.467 -25.209 1.00 54.22 86 ILE A CA 1
ATOM 643 C C . ILE A 1 86 ? 1.828 -0.640 -26.404 1.00 54.22 86 ILE A C 1
ATOM 645 O O . ILE A 1 86 ? 1.884 -1.131 -27.528 1.00 54.22 86 ILE A O 1
ATOM 649 N N . SER A 1 87 ? 2.226 0.614 -26.169 1.00 48.19 87 SER A N 1
ATOM 650 C CA . SER A 1 87 ? 2.644 1.539 -27.229 1.00 48.19 87 SER A CA 1
ATOM 651 C C . SER A 1 87 ? 4.110 1.413 -27.662 1.00 48.19 87 SER A C 1
ATOM 653 O O . SER A 1 87 ? 4.515 2.075 -28.617 1.00 48.19 87 SER A O 1
ATOM 655 N N . GLN A 1 88 ? 4.917 0.580 -26.993 1.00 52.62 88 GLN A N 1
ATOM 656 C CA . GLN A 1 88 ? 6.317 0.389 -27.371 1.00 52.62 88 GLN A CA 1
ATOM 657 C C . GLN A 1 88 ? 6.473 -0.864 -28.243 1.00 52.62 88 GLN A C 1
ATOM 659 O O . GLN A 1 88 ? 6.165 -1.962 -27.775 1.00 52.62 88 GLN A O 1
ATOM 664 N N . PRO A 1 89 ? 6.956 -0.741 -29.497 1.00 52.22 89 PRO A N 1
ATOM 665 C CA . PRO A 1 89 ? 7.221 -1.904 -30.330 1.00 52.22 89 PRO A CA 1
ATOM 666 C C . PRO A 1 89 ? 8.269 -2.769 -29.629 1.00 52.22 89 PRO A C 1
ATOM 668 O O . PRO A 1 89 ? 9.405 -2.351 -29.406 1.00 52.22 89 PRO A O 1
ATOM 671 N N . THR A 1 90 ? 7.867 -3.972 -29.224 1.00 55.38 90 THR A N 1
ATOM 672 C CA . THR A 1 90 ? 8.755 -4.937 -28.581 1.00 55.38 90 THR A CA 1
ATOM 673 C C . THR A 1 90 ? 9.860 -5.304 -29.562 1.00 55.38 90 THR A C 1
ATOM 675 O O . THR A 1 90 ? 9.592 -5.980 -30.554 1.00 55.38 90 THR A O 1
ATOM 678 N N . ASN A 1 91 ? 11.095 -4.877 -29.291 1.00 50.88 91 ASN A N 1
ATOM 679 C CA . ASN A 1 91 ? 12.266 -5.345 -30.026 1.00 50.88 91 ASN A CA 1
ATOM 680 C C . ASN A 1 91 ? 12.341 -6.875 -29.904 1.00 50.88 91 ASN A C 1
ATOM 682 O O . ASN A 1 91 ? 12.624 -7.412 -28.833 1.00 50.88 91 ASN A O 1
ATOM 686 N N . SER A 1 92 ? 12.045 -7.581 -30.989 1.00 45.44 92 SER A N 1
ATOM 687 C CA . SER A 1 92 ? 12.176 -9.032 -31.097 1.00 45.44 92 SER A CA 1
ATOM 688 C C . SER A 1 92 ? 13.658 -9.424 -31.005 1.00 45.44 92 SER A C 1
ATOM 690 O O . SER A 1 92 ? 14.461 -9.016 -31.837 1.00 45.44 92 SER A O 1
ATOM 692 N N . GLY A 1 93 ? 14.027 -10.175 -29.961 1.00 55.28 93 GLY A N 1
ATOM 693 C CA . GLY A 1 93 ? 15.402 -10.595 -29.660 1.00 55.28 93 GLY A CA 1
ATOM 694 C C . GLY A 1 93 ? 15.590 -10.991 -28.187 1.00 55.28 93 GLY A C 1
ATOM 695 O O . GLY A 1 93 ? 14.652 -10.906 -27.388 1.00 55.28 93 GLY A O 1
ATOM 696 N N . LEU A 1 94 ? 16.807 -11.406 -27.801 1.00 56.97 94 LEU A N 1
ATOM 697 C CA . LEU A 1 94 ? 17.147 -11.786 -26.415 1.00 56.97 94 LEU A CA 1
ATOM 698 C C . LEU A 1 94 ? 16.743 -10.685 -25.415 1.00 56.97 94 LEU A C 1
ATOM 700 O O . LEU A 1 94 ? 16.107 -10.955 -24.399 1.00 56.97 94 LEU A O 1
ATOM 704 N N . THR A 1 95 ? 17.016 -9.426 -25.759 1.00 60.66 95 THR A N 1
ATOM 705 C CA . THR A 1 95 ? 16.673 -8.231 -24.973 1.00 60.66 95 THR A CA 1
ATOM 706 C C . THR A 1 95 ? 15.166 -8.024 -24.792 1.00 60.66 95 THR A C 1
ATOM 708 O O . THR A 1 95 ? 14.739 -7.624 -23.710 1.00 60.66 95 THR A O 1
ATOM 711 N N . GLY A 1 96 ? 14.339 -8.360 -25.787 1.00 60.66 96 GLY A N 1
ATOM 712 C CA . GLY A 1 96 ? 12.876 -8.302 -25.673 1.00 60.66 96 GLY A CA 1
ATOM 713 C C . GLY A 1 96 ? 12.290 -9.365 -24.739 1.00 60.66 96 GLY A C 1
ATOM 714 O O . GLY A 1 96 ? 11.300 -9.110 -24.052 1.00 60.66 96 GLY A O 1
ATOM 715 N N . THR A 1 97 ? 12.928 -10.537 -24.659 1.00 64.88 97 THR A N 1
ATOM 716 C CA . THR A 1 97 ? 12.495 -11.638 -23.779 1.00 64.88 97 THR A CA 1
ATOM 717 C C . THR A 1 97 ? 12.762 -11.306 -22.312 1.00 64.88 97 THR A C 1
ATOM 719 O O . THR A 1 97 ? 11.865 -11.443 -21.480 1.00 64.88 97 THR A O 1
ATOM 722 N N . PHE A 1 98 ? 13.953 -10.774 -22.007 1.00 66.75 98 PHE A N 1
ATOM 723 C CA . PHE A 1 98 ? 14.276 -10.259 -20.672 1.00 66.75 98 PHE A CA 1
ATOM 724 C C . PHE A 1 98 ? 13.325 -9.130 -20.262 1.00 66.75 98 PHE A C 1
ATOM 726 O O . PHE A 1 98 ? 12.774 -9.164 -19.166 1.00 66.75 98 PHE A O 1
ATOM 733 N N . HIS A 1 99 ? 13.064 -8.169 -21.152 1.00 71.94 99 HIS A N 1
ATOM 734 C CA . HIS A 1 99 ? 12.144 -7.067 -20.870 1.00 71.94 99 HIS A CA 1
ATOM 735 C C . HIS A 1 99 ? 10.731 -7.569 -20.535 1.00 71.94 99 HIS A C 1
ATOM 737 O O . HIS A 1 99 ? 10.150 -7.152 -19.537 1.00 71.94 99 HIS A O 1
ATOM 743 N N . ARG A 1 100 ? 10.198 -8.527 -21.308 1.00 73.38 100 ARG A N 1
ATOM 744 C CA 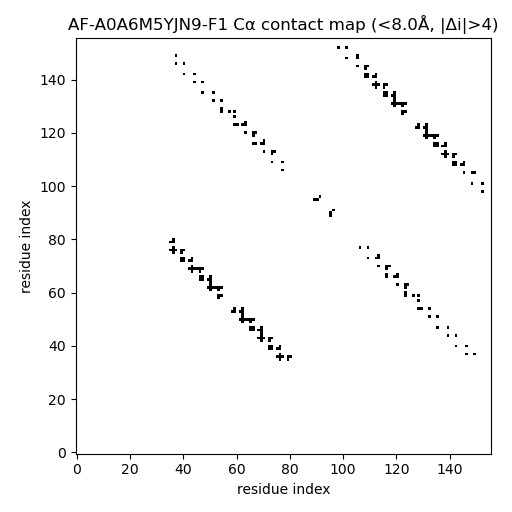. ARG A 1 100 ? 8.888 -9.142 -21.040 1.00 73.38 100 ARG A CA 1
ATOM 745 C C . ARG A 1 100 ? 8.846 -9.853 -19.684 1.00 73.38 100 ARG A C 1
ATOM 747 O O . ARG A 1 100 ? 7.880 -9.664 -18.951 1.00 73.38 100 ARG A O 1
ATOM 754 N N . ALA A 1 101 ? 9.871 -10.632 -19.340 1.00 75.62 101 ALA A N 1
ATOM 755 C CA . ALA A 1 101 ? 9.938 -11.324 -18.052 1.00 75.62 101 ALA A CA 1
ATOM 756 C C . ALA A 1 101 ? 10.001 -10.338 -16.870 1.00 75.62 101 ALA A C 1
ATOM 758 O O . ALA A 1 101 ? 9.280 -10.506 -15.888 1.00 75.62 101 ALA A O 1
ATOM 759 N N . HIS A 1 102 ? 10.795 -9.267 -16.986 1.00 76.81 102 HIS A N 1
ATOM 760 C CA . HIS A 1 102 ? 10.855 -8.217 -15.966 1.00 76.81 102 HIS A CA 1
ATOM 761 C C . HIS A 1 102 ? 9.519 -7.479 -15.807 1.00 76.81 102 HIS A C 1
ATOM 763 O O . HIS A 1 102 ? 9.091 -7.244 -14.680 1.00 76.81 102 HIS A O 1
ATOM 769 N N . HIS A 1 103 ? 8.823 -7.173 -16.905 1.00 80.25 103 HIS A N 1
ATOM 770 C CA . HIS A 1 103 ? 7.485 -6.570 -16.852 1.00 80.25 103 HIS A CA 1
ATOM 771 C C . HIS A 1 103 ? 6.460 -7.471 -16.184 1.00 80.25 103 HIS A C 1
ATOM 773 O O . HIS A 1 103 ? 5.690 -7.014 -15.342 1.00 80.25 103 HIS A O 1
ATOM 779 N N . GLN A 1 104 ? 6.459 -8.759 -16.523 1.00 83.12 104 GLN A N 1
ATOM 780 C CA . GLN A 1 104 ? 5.578 -9.733 -15.881 1.00 83.12 104 GLN A CA 1
ATOM 781 C C . GLN A 1 104 ? 5.853 -9.826 -14.379 1.00 83.12 104 GLN A C 1
ATOM 783 O O . GLN A 1 104 ? 4.914 -9.825 -13.584 1.00 83.12 104 GLN A O 1
ATOM 788 N N . HIS A 1 105 ? 7.127 -9.844 -13.983 1.00 85.12 105 HIS A N 1
ATOM 789 C CA . HIS A 1 105 ? 7.513 -9.832 -12.577 1.00 85.12 105 HIS A CA 1
ATOM 790 C C . HIS A 1 105 ? 7.038 -8.558 -11.863 1.00 85.12 105 HIS A C 1
ATOM 792 O O . HIS A 1 105 ? 6.395 -8.645 -10.818 1.00 85.12 105 HIS A O 1
ATOM 798 N N . HIS A 1 106 ? 7.274 -7.386 -12.455 1.00 86.00 106 HIS A N 1
ATOM 799 C CA . HIS A 1 106 ? 6.830 -6.104 -11.915 1.00 86.00 106 HIS A CA 1
ATOM 800 C C . HIS A 1 106 ? 5.303 -6.053 -11.740 1.00 86.00 106 HIS A C 1
ATOM 802 O O . HIS A 1 106 ? 4.820 -5.757 -10.649 1.00 86.00 106 HIS A O 1
ATOM 808 N N . HIS A 1 107 ? 4.529 -6.437 -12.760 1.00 88.06 107 HIS A N 1
ATOM 809 C CA . HIS A 1 107 ? 3.069 -6.530 -12.656 1.00 88.06 107 HIS A CA 1
ATOM 810 C C . HIS A 1 107 ? 2.619 -7.512 -11.570 1.00 88.06 107 HIS A C 1
ATOM 812 O O . HIS A 1 107 ? 1.691 -7.214 -10.815 1.00 88.06 107 HIS A O 1
ATOM 818 N N . SER A 1 108 ? 3.287 -8.662 -11.451 1.00 90.94 108 SER A N 1
ATOM 819 C CA . SER A 1 108 ? 2.992 -9.632 -10.396 1.00 90.94 108 SER A CA 1
ATOM 820 C C . SER A 1 108 ? 3.175 -9.031 -9.001 1.00 90.94 108 SER A C 1
ATOM 822 O O . SER A 1 108 ? 2.373 -9.328 -8.118 1.00 90.94 108 SER A O 1
ATOM 824 N N . LEU A 1 109 ? 4.192 -8.187 -8.791 1.00 92.56 109 LEU A N 1
ATOM 825 C CA . LEU A 1 109 ? 4.400 -7.492 -7.518 1.00 92.56 109 LEU A CA 1
ATOM 826 C C . LEU A 1 109 ? 3.277 -6.489 -7.235 1.00 92.56 109 LEU A C 1
ATOM 828 O O . LEU A 1 109 ? 2.758 -6.462 -6.123 1.00 92.56 109 LEU A O 1
ATOM 832 N N . LEU A 1 110 ? 2.841 -5.719 -8.236 1.00 92.94 110 LEU A N 1
ATOM 833 C CA . LEU A 1 110 ? 1.741 -4.762 -8.069 1.00 92.94 110 LEU A CA 1
ATOM 834 C C . LEU A 1 110 ? 0.427 -5.456 -7.689 1.00 92.94 110 LEU A C 1
ATOM 836 O O . LEU A 1 110 ? -0.243 -5.046 -6.744 1.00 92.94 110 LEU A O 1
ATOM 840 N N . HIS A 1 111 ? 0.074 -6.544 -8.378 1.00 94.62 111 HIS A N 1
ATOM 841 C CA . HIS A 1 111 ? -1.126 -7.316 -8.048 1.00 94.62 111 HIS A CA 1
ATOM 842 C C . HIS A 1 111 ? -1.038 -7.965 -6.665 1.00 94.62 111 HIS A C 1
ATOM 844 O O . HIS A 1 111 ? -2.033 -8.001 -5.938 1.00 94.62 111 HIS A O 1
ATOM 850 N N . LYS A 1 112 ? 0.152 -8.434 -6.277 1.00 95.25 112 LYS A N 1
ATOM 851 C CA . LYS A 1 112 ? 0.397 -8.970 -4.938 1.00 95.25 112 LYS A CA 1
ATOM 852 C C . LYS A 1 112 ? 0.206 -7.898 -3.860 1.00 95.25 112 LYS A C 1
ATOM 854 O O . LYS A 1 112 ? -0.508 -8.156 -2.897 1.00 95.25 112 LYS A O 1
ATOM 859 N N . ALA A 1 113 ? 0.738 -6.691 -4.062 1.00 94.56 113 ALA A N 1
ATOM 860 C CA . ALA A 1 113 ? 0.538 -5.573 -3.140 1.00 94.56 113 ALA A CA 1
ATOM 861 C C . ALA A 1 113 ? -0.952 -5.233 -2.976 1.00 94.56 113 ALA A C 1
ATOM 863 O O . ALA A 1 113 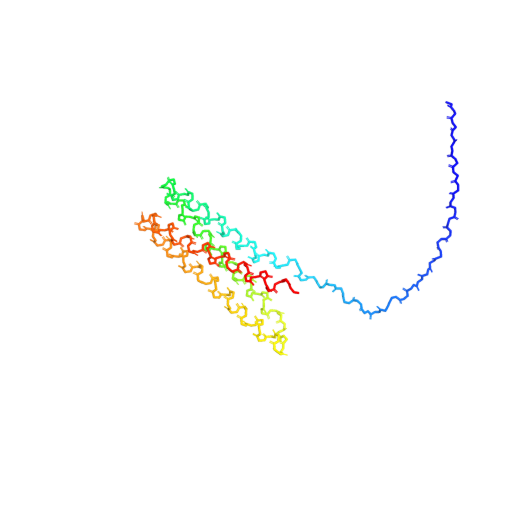? -1.424 -5.052 -1.858 1.00 94.56 113 ALA A O 1
ATOM 864 N N . VAL A 1 114 ? -1.727 -5.211 -4.070 1.00 97.38 114 VAL A N 1
ATOM 865 C CA . VAL A 1 114 ? -3.187 -5.008 -4.001 1.00 97.38 114 VAL A CA 1
ATOM 866 C C . VAL A 1 114 ? -3.869 -6.104 -3.181 1.00 97.38 114 VAL A C 1
ATOM 868 O O . VAL A 1 114 ? -4.731 -5.800 -2.357 1.00 97.38 114 VAL A O 1
ATOM 871 N N . ALA A 1 115 ? -3.490 -7.370 -3.367 1.00 97.31 115 ALA A N 1
ATOM 872 C CA . ALA A 1 115 ? -4.049 -8.474 -2.591 1.00 97.31 115 ALA A CA 1
ATOM 873 C C . ALA A 1 115 ? -3.736 -8.347 -1.087 1.00 97.31 115 ALA A C 1
ATOM 875 O O . ALA A 1 115 ? -4.626 -8.544 -0.261 1.00 97.31 115 ALA A O 1
ATOM 876 N N . GLU A 1 116 ? -2.508 -7.964 -0.735 1.00 97.12 116 GLU A N 1
ATOM 877 C CA . GLU A 1 116 ? -2.070 -7.743 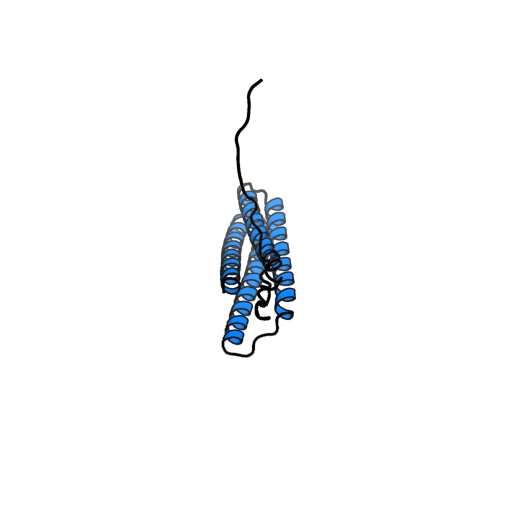0.651 1.00 97.12 116 GLU A CA 1
ATOM 878 C C . GLU A 1 116 ? -2.805 -6.557 1.296 1.00 97.12 116 GLU A C 1
ATOM 880 O O . GLU A 1 116 ? -3.319 -6.673 2.407 1.00 97.12 116 GLU A O 1
ATOM 885 N N . MET A 1 117 ? -2.976 -5.447 0.570 1.00 98.06 117 MET A N 1
ATOM 886 C CA . MET A 1 117 ? -3.768 -4.308 1.047 1.00 98.06 117 MET A CA 1
ATOM 887 C C . MET A 1 117 ? -5.250 -4.663 1.233 1.00 98.06 117 MET A C 1
ATOM 889 O O . MET A 1 117 ? -5.873 -4.228 2.199 1.00 98.06 117 MET A O 1
ATOM 893 N N . ARG A 1 118 ? -5.831 -5.496 0.359 1.00 98.06 118 ARG A N 1
ATOM 894 C CA . ARG A 1 118 ? -7.209 -5.996 0.530 1.00 98.06 118 ARG A CA 1
ATOM 895 C C . ARG A 1 118 ? -7.340 -6.939 1.730 1.00 98.06 118 ARG A C 1
ATOM 897 O O . ARG A 1 118 ? -8.380 -6.939 2.390 1.00 98.06 118 ARG A O 1
ATOM 904 N N . ALA A 1 119 ? -6.302 -7.717 2.045 1.00 97.81 119 ALA A N 1
ATOM 905 C CA . ALA A 1 119 ? -6.258 -8.499 3.279 1.00 97.81 119 ALA A CA 1
ATOM 906 C C . ALA A 1 119 ? -6.257 -7.580 4.512 1.00 97.81 119 ALA A C 1
ATOM 908 O O . ALA A 1 119 ? -7.102 -7.758 5.394 1.00 97.81 119 ALA A O 1
ATOM 909 N N . ALA A 1 120 ? -5.429 -6.529 4.513 1.00 97.69 120 ALA A N 1
ATOM 910 C CA . ALA A 1 120 ? -5.429 -5.518 5.570 1.00 97.69 120 ALA A CA 1
ATOM 911 C C . ALA A 1 120 ? -6.796 -4.828 5.719 1.00 97.69 120 ALA A C 1
ATOM 913 O O . ALA A 1 120 ? -7.312 -4.704 6.830 1.00 97.69 120 ALA A O 1
ATOM 914 N N . GLU A 1 121 ? -7.430 -4.436 4.609 1.00 98.00 121 GLU A N 1
ATOM 915 C CA . GLU A 1 121 ? -8.765 -3.826 4.604 1.00 98.00 121 GLU A CA 1
ATOM 916 C C . GLU A 1 121 ? -9.809 -4.751 5.260 1.00 98.00 121 GLU A C 1
ATOM 918 O O . GLU A 1 121 ? -10.622 -4.305 6.075 1.00 98.00 121 GLU A O 1
ATOM 923 N N . LYS A 1 122 ? -9.754 -6.059 4.973 1.00 98.12 122 LYS A N 1
ATOM 924 C CA . LYS A 1 122 ? -10.613 -7.066 5.615 1.00 98.12 122 LYS A CA 1
ATOM 925 C C . LYS A 1 122 ? -10.378 -7.137 7.127 1.00 98.12 122 LYS A C 1
ATOM 927 O O . LYS A 1 122 ? -11.349 -7.223 7.877 1.00 98.12 122 LYS A O 1
ATOM 932 N N . GLN A 1 123 ? -9.125 -7.081 7.584 1.00 98.06 123 GLN A N 1
ATOM 933 C CA . GLN A 1 123 ? -8.810 -7.064 9.018 1.00 98.06 123 GLN A CA 1
ATOM 934 C C . GLN A 1 123 ? -9.321 -5.791 9.701 1.00 98.06 123 GLN A C 1
ATOM 936 O O . GLN A 1 123 ? -9.895 -5.872 10.784 1.00 98.06 123 GLN A O 1
ATOM 941 N N . LEU A 1 124 ? -9.185 -4.630 9.054 1.00 97.25 124 LEU A N 1
ATOM 942 C CA . LEU A 1 124 ? -9.703 -3.355 9.563 1.00 97.25 124 LEU A CA 1
ATOM 943 C C . LEU A 1 124 ? -11.229 -3.371 9.692 1.00 97.25 124 LEU A C 1
ATOM 945 O O . LEU A 1 124 ? -11.751 -2.967 10.729 1.00 97.25 124 LEU A O 1
ATOM 949 N N . LYS A 1 125 ? -11.945 -3.911 8.694 1.00 96.56 125 LYS A N 1
ATOM 950 C CA . LYS A 1 125 ? -13.408 -4.111 8.751 1.00 96.56 125 LYS A CA 1
ATOM 951 C C . LYS A 1 125 ? -13.829 -5.040 9.892 1.00 96.56 125 LYS A C 1
ATOM 953 O O . LYS A 1 125 ? -14.909 -4.869 10.446 1.00 96.56 125 LYS A O 1
ATOM 958 N N . ALA A 1 126 ? -12.978 -5.999 10.252 1.00 97.19 126 ALA A N 1
ATOM 959 C CA . ALA A 1 126 ? -13.189 -6.901 11.381 1.00 97.19 126 ALA A CA 1
ATOM 960 C C . ALA A 1 126 ? -12.749 -6.314 12.740 1.00 97.19 126 ALA A C 1
ATOM 962 O O . ALA A 1 126 ? -12.862 -6.999 13.751 1.00 97.19 126 ALA A O 1
ATOM 963 N N . GLY A 1 127 ? -12.226 -5.081 12.787 1.00 96.81 127 GLY A N 1
ATOM 964 C CA . GLY A 1 127 ? -11.704 -4.462 14.013 1.00 96.81 127 GLY A CA 1
ATOM 965 C C . GLY A 1 127 ? -10.316 -4.962 14.442 1.00 96.81 127 GLY A C 1
ATOM 966 O O . GLY A 1 127 ? -9.803 -4.561 15.485 1.00 96.81 127 GLY A O 1
ATOM 967 N N . ASN A 1 128 ? -9.663 -5.802 13.637 1.00 97.38 128 ASN A N 1
ATOM 968 C CA . ASN A 1 128 ? -8.395 -6.451 13.967 1.00 97.38 128 ASN A CA 1
ATOM 969 C C . ASN A 1 128 ? -7.185 -5.581 13.580 1.00 97.38 128 ASN A C 1
ATOM 971 O O . ASN A 1 128 ? -6.401 -5.947 12.702 1.00 97.38 128 ASN A O 1
ATOM 975 N N . GLY A 1 129 ? -6.995 -4.442 14.253 1.00 96.12 129 GLY A N 1
ATOM 976 C CA . GLY A 1 129 ? -5.914 -3.489 13.943 1.00 96.12 129 GLY A CA 1
ATOM 977 C C . GLY A 1 129 ? -4.505 -4.105 13.934 1.00 96.12 129 GLY A C 1
ATOM 978 O O . GLY A 1 129 ? -3.716 -3.834 13.033 1.00 96.12 129 GLY A O 1
ATOM 979 N N . ALA A 1 130 ? -4.196 -5.006 14.872 1.00 96.44 130 ALA A N 1
ATOM 980 C CA . ALA A 1 130 ? -2.887 -5.666 14.933 1.00 96.44 130 ALA A CA 1
ATOM 981 C C . ALA A 1 130 ? -2.629 -6.620 13.750 1.00 96.44 130 ALA A C 1
ATOM 983 O O . ALA A 1 130 ? -1.498 -6.739 13.284 1.00 96.44 130 ALA A O 1
ATOM 984 N N . ALA A 1 131 ? -3.665 -7.312 13.263 1.00 97.06 131 ALA A N 1
ATOM 985 C CA . ALA A 1 131 ? -3.547 -8.145 12.067 1.00 97.06 131 ALA A CA 1
ATOM 986 C C . ALA A 1 131 ? -3.436 -7.276 10.810 1.00 97.06 131 ALA A C 1
ATOM 988 O O . ALA A 1 131 ? -2.568 -7.528 9.981 1.00 97.06 131 ALA A O 1
ATOM 989 N N . ALA A 1 132 ? -4.234 -6.207 10.732 1.00 97.38 132 ALA A N 1
ATOM 990 C CA . ALA A 1 132 ? -4.162 -5.235 9.649 1.00 97.38 132 ALA A CA 1
ATOM 991 C C . ALA A 1 132 ? -2.773 -4.598 9.522 1.00 97.38 132 ALA A C 1
ATOM 993 O O . ALA A 1 132 ? -2.254 -4.501 8.418 1.00 97.38 132 ALA A O 1
ATOM 994 N N . SER A 1 133 ? -2.146 -4.209 10.637 1.00 97.50 133 SER A N 1
ATOM 995 C CA . SER A 1 133 ? -0.795 -3.633 10.631 1.00 97.50 133 SER A CA 1
ATOM 996 C C . SER A 1 133 ? 0.242 -4.606 10.063 1.00 97.50 133 SER A C 1
ATOM 998 O O . SER A 1 133 ? 1.066 -4.203 9.248 1.00 97.50 133 SER A O 1
ATOM 1000 N N . ARG A 1 134 ? 0.162 -5.903 10.397 1.00 97.31 134 ARG A N 1
ATOM 1001 C CA . ARG A 1 134 ? 1.043 -6.913 9.785 1.00 97.31 134 ARG A CA 1
ATOM 1002 C C . ARG A 1 134 ? 0.832 -7.004 8.277 1.00 97.31 134 ARG A C 1
ATOM 1004 O O . ARG A 1 134 ? 1.812 -6.990 7.541 1.00 97.31 134 ARG A O 1
ATOM 1011 N N . ASP A 1 135 ? -0.418 -7.059 7.823 1.00 97.44 135 ASP A N 1
ATOM 1012 C CA . ASP A 1 135 ? -0.740 -7.130 6.393 1.00 97.44 135 ASP A CA 1
ATOM 1013 C C . ASP A 1 135 ? -0.271 -5.863 5.641 1.00 97.44 135 ASP A C 1
ATOM 1015 O O . ASP A 1 135 ? 0.285 -5.967 4.546 1.00 97.44 135 ASP A O 1
ATOM 1019 N N . ILE A 1 136 ? -0.391 -4.677 6.257 1.00 97.56 136 ILE A N 1
ATOM 1020 C CA . ILE A 1 136 ? 0.132 -3.405 5.722 1.00 97.56 136 ILE A CA 1
ATOM 1021 C C . ILE A 1 136 ? 1.656 -3.452 5.558 1.00 97.56 136 ILE A C 1
ATOM 1023 O O . ILE A 1 136 ? 2.166 -3.058 4.511 1.00 97.56 136 ILE A O 1
ATOM 1027 N N . GLN A 1 137 ? 2.389 -3.981 6.538 1.00 97.00 137 GLN A N 1
ATOM 1028 C CA . GLN A 1 137 ? 3.851 -4.093 6.456 1.00 97.00 137 GLN A CA 1
ATOM 1029 C C . GLN A 1 137 ? 4.309 -5.042 5.350 1.00 97.00 137 GLN A C 1
ATOM 1031 O O . GLN A 1 137 ? 5.350 -4.818 4.724 1.00 97.00 137 GLN A O 1
ATOM 1036 N N . VAL A 1 138 ? 3.552 -6.112 5.091 1.00 96.69 138 VAL A N 1
ATOM 1037 C CA . VAL A 1 138 ? 3.822 -6.975 3.935 1.00 96.69 138 VAL A CA 1
ATOM 1038 C C . VAL A 1 138 ? 3.577 -6.195 2.638 1.00 96.69 138 VAL A C 1
ATOM 1040 O O . VAL A 1 138 ? 4.467 -6.167 1.786 1.00 96.69 138 VAL A O 1
ATOM 1043 N N . ALA A 1 139 ? 2.452 -5.479 2.531 1.00 95.69 139 ALA A N 1
ATOM 1044 C CA . ALA A 1 139 ? 2.139 -4.654 1.364 1.00 95.69 139 ALA A CA 1
ATOM 1045 C C . ALA A 1 139 ? 3.211 -3.586 1.080 1.00 95.69 139 ALA A C 1
ATOM 1047 O O . ALA A 1 139 ? 3.651 -3.452 -0.062 1.00 95.69 139 ALA A O 1
ATOM 1048 N N . GLN A 1 140 ? 3.696 -2.875 2.104 1.00 94.81 140 GLN A N 1
ATOM 1049 C CA . GLN A 1 140 ? 4.783 -1.893 1.978 1.00 94.81 140 GLN A CA 1
ATOM 1050 C C . GLN A 1 140 ? 6.061 -2.524 1.409 1.00 94.81 140 GLN A C 1
ATOM 1052 O O . GLN A 1 140 ? 6.655 -1.985 0.475 1.00 94.81 140 GLN A O 1
ATOM 1057 N N . LYS A 1 141 ? 6.468 -3.701 1.907 1.00 94.75 141 LYS A N 1
ATOM 1058 C CA . LYS A 1 141 ? 7.640 -4.429 1.380 1.00 94.75 141 LYS A CA 1
ATOM 1059 C C . LYS A 1 141 ? 7.457 -4.811 -0.089 1.00 94.75 141 LYS A C 1
ATOM 1061 O O . LYS A 1 141 ? 8.402 -4.714 -0.880 1.00 94.75 141 LYS A O 1
ATOM 1066 N N . THR A 1 142 ? 6.253 -5.231 -0.467 1.00 94.00 142 THR A N 1
ATOM 1067 C CA . THR A 1 142 ? 5.931 -5.578 -1.854 1.00 94.00 142 THR A CA 1
ATOM 1068 C C . THR A 1 142 ? 5.939 -4.339 -2.758 1.00 94.00 142 THR A C 1
ATOM 1070 O O . THR A 1 142 ? 6.511 -4.400 -3.847 1.00 94.00 142 THR A O 1
ATOM 1073 N N . ILE A 1 143 ? 5.403 -3.197 -2.308 1.00 91.50 143 ILE A N 1
ATOM 1074 C CA . ILE A 1 143 ? 5.465 -1.916 -3.037 1.00 91.50 143 ILE A CA 1
ATOM 1075 C C . ILE A 1 143 ? 6.914 -1.459 -3.218 1.00 91.50 143 ILE A C 1
ATOM 1077 O O . ILE A 1 143 ? 7.312 -1.148 -4.340 1.00 91.50 143 ILE A O 1
ATOM 1081 N N . ALA A 1 144 ? 7.732 -1.491 -2.164 1.00 90.62 144 ALA A N 1
ATOM 1082 C CA . ALA A 1 144 ? 9.150 -1.147 -2.255 1.00 90.62 144 ALA A CA 1
ATOM 1083 C C . ALA A 1 144 ? 9.885 -2.029 -3.282 1.00 90.62 144 ALA A C 1
ATOM 1085 O O . ALA A 1 144 ? 10.671 -1.535 -4.095 1.00 90.62 144 ALA A O 1
ATOM 1086 N N . SER A 1 145 ? 9.568 -3.328 -3.313 1.00 89.81 145 SER A N 1
ATOM 1087 C CA . SER A 1 145 ? 10.097 -4.262 -4.315 1.00 89.81 145 SER A CA 1
ATOM 1088 C C . SER A 1 145 ? 9.631 -3.910 -5.734 1.00 89.81 145 SER A C 1
ATOM 1090 O O . SER A 1 145 ? 10.421 -3.969 -6.678 1.00 89.81 145 SER A O 1
ATOM 1092 N N . ALA A 1 146 ? 8.371 -3.494 -5.902 1.00 87.56 146 ALA A N 1
ATOM 1093 C CA . ALA A 1 146 ? 7.838 -3.058 -7.190 1.00 87.56 146 ALA A CA 1
ATOM 1094 C C . ALA A 1 146 ? 8.523 -1.775 -7.695 1.00 87.56 146 ALA A C 1
ATOM 1096 O O . ALA A 1 146 ? 8.875 -1.709 -8.874 1.00 87.56 146 ALA A O 1
ATOM 1097 N N . ILE A 1 147 ? 8.775 -0.801 -6.810 1.00 86.06 147 ILE A N 1
ATOM 1098 C CA . ILE A 1 147 ? 9.518 0.434 -7.116 1.00 86.06 147 ILE A CA 1
ATOM 1099 C C . ILE A 1 147 ? 10.958 0.105 -7.529 1.00 86.06 147 ILE A C 1
ATOM 1101 O O . ILE A 1 147 ? 11.433 0.584 -8.560 1.00 86.06 147 ILE A O 1
ATOM 1105 N N . ALA A 1 148 ? 11.649 -0.754 -6.775 1.00 85.25 148 ALA A N 1
ATOM 1106 C CA . ALA A 1 148 ? 13.006 -1.180 -7.113 1.00 85.25 148 ALA A CA 1
ATOM 1107 C C . ALA A 1 148 ? 13.057 -1.883 -8.483 1.00 85.25 148 ALA A C 1
ATOM 1109 O O . ALA A 1 148 ? 13.900 -1.554 -9.321 1.00 85.25 148 ALA A O 1
ATOM 1110 N N . SER A 1 149 ? 12.107 -2.787 -8.750 1.00 81.00 149 SER A N 1
ATOM 1111 C CA . SER A 1 149 ? 11.967 -3.447 -10.053 1.00 81.00 149 SER A CA 1
ATOM 1112 C C . SER A 1 149 ? 11.669 -2.450 -11.181 1.00 81.00 149 SER A C 1
ATOM 1114 O O . SER A 1 149 ? 12.128 -2.649 -12.304 1.00 81.00 149 SER A O 1
ATOM 1116 N N . HIS A 1 150 ? 10.923 -1.378 -10.906 1.00 75.94 150 HIS A N 1
ATOM 1117 C CA . HIS A 1 150 ? 10.628 -0.326 -11.879 1.00 75.94 150 HIS A CA 1
ATOM 111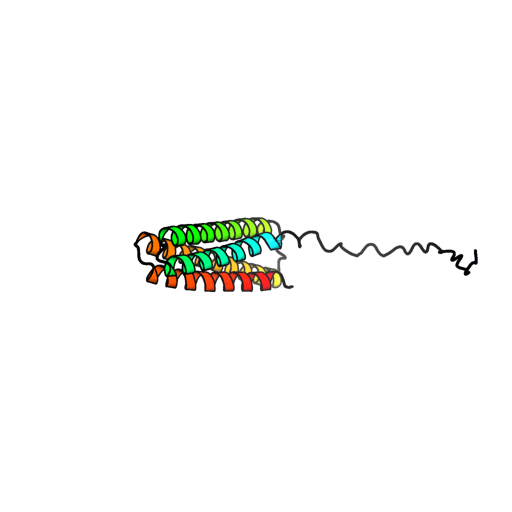8 C C . HIS A 1 150 ? 11.871 0.506 -12.227 1.00 75.94 150 HIS A C 1
ATOM 1120 O O . HIS A 1 150 ? 12.138 0.769 -13.399 1.00 75.94 150 HIS A O 1
ATOM 1126 N N . HIS A 1 151 ? 12.687 0.870 -11.236 1.00 71.69 151 HIS A N 1
ATOM 1127 C CA . HIS A 1 151 ? 13.942 1.587 -11.480 1.00 71.69 151 HIS A CA 1
ATOM 1128 C C . HIS A 1 151 ? 14.944 0.763 -12.300 1.00 71.69 151 HIS A C 1
ATOM 1130 O O . HIS A 1 151 ? 15.639 1.325 -13.145 1.00 71.69 151 HIS A O 1
ATOM 1136 N N . GLN A 1 152 ? 14.970 -0.563 -12.138 1.00 67.31 152 GLN A N 1
ATOM 1137 C CA . GLN A 1 152 ? 15.779 -1.450 -12.986 1.00 67.31 152 GLN A CA 1
ATOM 1138 C C . GLN A 1 152 ? 15.329 -1.458 -14.459 1.00 67.31 152 GLN A C 1
ATOM 1140 O O . GLN A 1 152 ? 16.152 -1.689 -15.342 1.00 67.31 152 GLN A O 1
ATOM 1145 N N . LEU A 1 153 ? 14.047 -1.185 -14.736 1.00 60.22 153 LEU A N 1
ATOM 1146 C CA . LEU A 1 153 ? 13.507 -1.084 -16.096 1.00 60.22 153 LEU A CA 1
ATOM 1147 C C . LEU A 1 153 ? 13.824 0.259 -16.775 1.00 60.22 153 LEU A C 1
ATOM 1149 O O . LEU A 1 153 ? 13.901 0.299 -18.000 1.00 60.22 153 LEU A O 1
ATOM 1153 N N . ILE A 1 154 ? 13.991 1.342 -16.004 1.00 58.50 154 ILE A N 1
ATOM 1154 C CA . ILE A 1 154 ? 14.224 2.705 -16.526 1.00 58.50 154 ILE A CA 1
ATOM 1155 C C . ILE A 1 154 ? 15.713 3.088 -16.528 1.00 58.50 154 ILE A C 1
ATOM 1157 O O . ILE A 1 154 ? 16.130 3.911 -17.335 1.00 58.50 154 ILE A O 1
ATOM 1161 N N . GLY A 1 155 ? 16.527 2.506 -15.643 1.00 46.41 155 GLY A N 1
ATOM 1162 C CA . GLY A 1 155 ? 17.946 2.836 -15.462 1.00 46.41 155 GLY A CA 1
ATOM 1163 C C . GLY A 1 155 ? 18.920 2.263 -16.503 1.00 46.41 155 GLY A C 1
ATOM 1164 O O . GLY A 1 155 ? 20.066 1.991 -16.147 1.00 46.41 155 GLY A O 1
ATOM 1165 N N . ARG A 1 156 ? 18.492 2.053 -17.755 1.00 41.50 156 ARG A N 1
ATOM 1166 C CA . ARG A 1 156 ? 19.351 1.666 -18.889 1.00 41.50 156 ARG A CA 1
ATOM 1167 C C . ARG A 1 156 ? 19.117 2.564 -20.094 1.00 41.50 156 ARG A C 1
ATOM 1169 O O . ARG A 1 156 ? 17.940 2.711 -20.484 1.00 41.50 156 ARG A O 1
#

Organism: NCBI:txid2774151

Secondary structure (DSSP, 8-state):
---------------------S------TTTTTHHHHHHHHHHHHHHHHHHHHHHHTT-HHHHHHHHHHHHHHHHHHHHHHHHHHHTS----SHHHHHHHHHHHHHHHHHHHHHHHHHHHHHHHHTT-HHHHHHHHHHHHHHHHHHHHHHHHHH--

Foldseek 3Di:
DDDDDDDDDPDDDDDDPDPDPPDDDDPDPPVPLLCQLLVLLVQLLVLLVQLLVCLVVLNLVSSLVSLVSSLVSLVSSLVSVVVVVVPDDQDPDPVSVVLVVLVVVLVVLSVVLNVLSVQLSVCSVVSNSVSSNVSSVVSSVSSVVSSVSSCVNVVD

pLDDT: mean 76.89, std 22.25, range [36.19, 98.12]

Nearest PDB structures (foldseek):
  5j7y-assembly1_BC  TM=7.372E-01  e=5.831E-02  Ovis aries
  8tn1-assembly1_B  TM=6.912E-01  e=5.273E-02  synthetic construct
  8tn6-assembly1_C  TM=6.931E-01  e=6.131E-02  synthetic construct
  8jh6-assembly1_B  TM=7.916E-01  e=1.950E-01  synthetic construct
  1ktm-assembly1_A  TM=6.543E-01  e=1.763E-01  Gallus gallus

Radius of gyration: 26.03 Å; Cα contacts (8 Å, |Δi|>4): 131; chains: 1; bounding box: 52×77×59 Å

Mean predicted aligned error: 13.08 Å

Solvent-accessible surface area (backbone atoms only — not comparable to full-atom values): 8780 Å² total; per-residue (Å²): 137,86,84,93,79,87,79,91,81,95,72,84,78,78,83,77,83,73,83,70,74,94,77,75,79,70,84,67,92,64,79,74,62,66,54,56,33,56,49,23,48,56,49,18,50,52,26,45,53,50,16,49,53,23,40,75,69,68,36,44,73,57,17,41,54,24,40,55,49,19,44,51,26,45,54,50,20,51,53,53,47,52,64,57,57,75,73,50,84,74,56,87,54,75,71,36,54,53,50,51,52,52,49,53,51,36,52,51,30,52,54,48,24,45,53,29,39,52,50,17,45,52,26,36,77,69,68,35,47,75,60,15,48,54,28,42,54,51,20,48,53,33,46,54,50,29,52,54,52,48,49,68,71,63,75,114

Sequence (156 aa):
MTRLFALTGLALAVSLTVTAPAGARAPGANAKNTKHHAHHLLQAEKDLTAAEAAITQQNLPQAHKDVAAAIRQVEEAIHHHHKHHISQPTNSGLTGTFHRAHHQHHHSLLHKAVAEMRAAEKQLKAGNGAAASRDIQVAQKTIASAIASHHQLIGR